Protein AF-A0A925Z9J6-F1 (afdb_monomer_lite)

Sequence (64 aa):
MKLAILIAAIEPSIGGVLVFGDRGTGKSTAVRALAALLPPMRAVVGCRYRCDPARPLGCEECEA

Structure (mmCIF, N/CA/C/O backbone):
data_AF-A0A925Z9J6-F1
#
_entry.id   AF-A0A925Z9J6-F1
#
loop_
_atom_site.group_PDB
_atom_site.id
_atom_site.type_symbol
_atom_site.label_atom_id
_atom_site.label_alt_id
_atom_site.label_comp_id
_atom_site.label_asym_id
_atom_site.label_entity_id
_atom_site.label_seq_id
_atom_site.pdbx_PDB_ins_code
_atom_site.Cartn_x
_atom_site.Cartn_y
_atom_site.Cartn_z
_atom_site.occupancy
_atom_site.B_iso_or_equiv
_atom_site.auth_seq_id
_atom_site.auth_comp_id
_atom_site.auth_asym_id
_atom_site.auth_atom_id
_atom_site.pdbx_PDB_model_num
ATOM 1 N N . MET A 1 1 ? 13.819 -2.055 -8.349 1.00 86.69 1 MET A N 1
ATOM 2 C CA . MET A 1 1 ? 12.450 -1.704 -7.898 1.00 86.69 1 MET A CA 1
ATOM 3 C C . MET A 1 1 ? 11.871 -2.727 -6.918 1.00 86.69 1 MET A C 1
ATOM 5 O O . MET A 1 1 ? 11.640 -2.345 -5.784 1.00 86.69 1 MET A O 1
ATOM 9 N N . LYS A 1 2 ? 11.677 -4.006 -7.296 1.00 92.31 2 LYS A N 1
ATOM 10 C CA . LYS A 1 2 ? 11.018 -5.025 -6.444 1.00 92.31 2 LYS A CA 1
ATOM 11 C C . LYS A 1 2 ? 11.562 -5.098 -5.008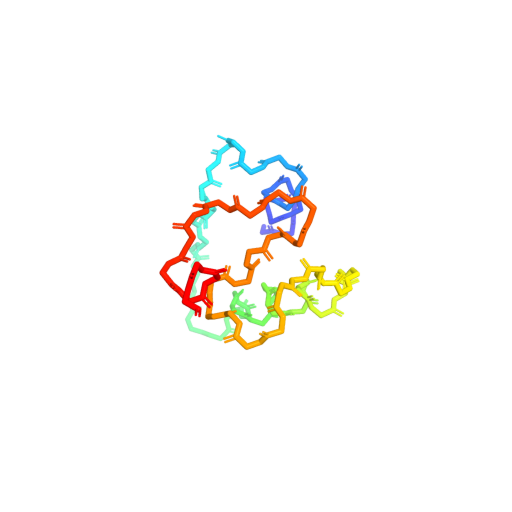 1.00 92.31 2 LYS A C 1
ATOM 13 O O . LYS A 1 2 ? 10.784 -4.975 -4.075 1.00 92.31 2 LYS A O 1
ATOM 18 N N . LEU A 1 3 ? 12.881 -5.243 -4.843 1.00 95.00 3 LEU A N 1
ATOM 19 C CA . LEU A 1 3 ? 13.509 -5.344 -3.520 1.00 95.00 3 LEU A CA 1
ATOM 20 C C . LEU A 1 3 ? 13.223 -4.121 -2.635 1.00 95.00 3 LEU A C 1
ATOM 22 O O . LEU A 1 3 ? 12.815 -4.287 -1.497 1.00 95.00 3 LEU A O 1
ATOM 26 N N . ALA A 1 4 ? 13.372 -2.907 -3.171 1.00 94.94 4 ALA A N 1
ATOM 27 C CA . ALA A 1 4 ? 13.130 -1.680 -2.412 1.00 94.94 4 ALA A CA 1
ATOM 28 C C . ALA A 1 4 ? 11.679 -1.581 -1.910 1.00 94.94 4 ALA A C 1
ATOM 30 O O . ALA A 1 4 ? 11.456 -1.225 -0.760 1.00 94.94 4 ALA A O 1
ATOM 31 N N . ILE A 1 5 ? 10.698 -1.952 -2.745 1.00 94.56 5 ILE A N 1
ATOM 32 C CA . ILE A 1 5 ? 9.284 -1.943 -2.342 1.00 94.56 5 ILE A CA 1
ATOM 33 C C . ILE A 1 5 ? 9.015 -3.024 -1.278 1.00 94.56 5 ILE A C 1
ATOM 35 O O . ILE A 1 5 ? 8.269 -2.775 -0.339 1.00 94.56 5 ILE A O 1
ATOM 39 N N . LEU A 1 6 ? 9.643 -4.202 -1.382 1.00 95.00 6 LEU A N 1
ATOM 40 C CA . LEU A 1 6 ? 9.517 -5.248 -0.358 1.00 95.00 6 LEU A CA 1
ATOM 41 C C . LEU A 1 6 ? 10.113 -4.816 0.985 1.00 95.00 6 LEU A C 1
ATOM 43 O O . LEU A 1 6 ? 9.492 -5.039 2.016 1.00 95.00 6 LEU A O 1
ATOM 47 N N . ILE A 1 7 ? 11.276 -4.165 0.972 1.00 95.69 7 ILE A N 1
ATOM 48 C CA . ILE A 1 7 ? 11.899 -3.624 2.185 1.00 95.69 7 ILE A CA 1
ATOM 49 C C . ILE A 1 7 ? 10.977 -2.587 2.834 1.00 95.69 7 ILE A C 1
ATOM 51 O O . ILE A 1 7 ? 10.690 -2.703 4.019 1.00 95.69 7 ILE A O 1
ATOM 55 N N . ALA A 1 8 ? 10.441 -1.643 2.055 1.00 93.69 8 ALA A N 1
ATOM 56 C CA . ALA A 1 8 ? 9.524 -0.624 2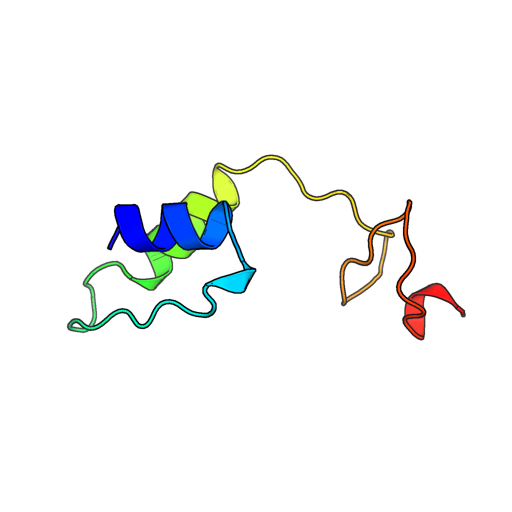.570 1.00 93.69 8 ALA A CA 1
ATOM 57 C C . ALA A 1 8 ? 8.197 -1.198 3.104 1.00 93.69 8 ALA A C 1
ATOM 59 O O . ALA A 1 8 ? 7.568 -0.588 3.963 1.00 93.69 8 ALA A O 1
ATOM 60 N N . ALA A 1 9 ? 7.763 -2.362 2.610 1.00 92.88 9 ALA A N 1
ATOM 61 C CA . ALA A 1 9 ? 6.588 -3.059 3.131 1.00 92.88 9 ALA A CA 1
ATOM 62 C C . ALA A 1 9 ? 6.861 -3.792 4.457 1.00 92.88 9 ALA A C 1
ATOM 64 O O . ALA A 1 9 ? 5.929 -3.994 5.232 1.00 92.88 9 ALA A O 1
ATOM 65 N N . ILE A 1 10 ? 8.109 -4.205 4.705 1.00 94.31 10 ILE A N 1
ATOM 66 C CA . ILE A 1 10 ? 8.515 -4.927 5.920 1.00 94.31 10 ILE A CA 1
ATOM 67 C C . ILE A 1 10 ? 8.914 -3.954 7.031 1.00 94.31 10 ILE A C 1
ATOM 69 O O . ILE A 1 10 ? 8.489 -4.131 8.168 1.00 94.31 10 ILE A O 1
ATOM 73 N N . GLU A 1 11 ? 9.713 -2.935 6.708 1.00 95.94 11 GLU A N 1
ATOM 74 C CA . GLU A 1 11 ? 10.244 -1.964 7.665 1.00 95.94 11 GLU A CA 1
ATOM 75 C C . GLU A 1 11 ? 9.916 -0.528 7.211 1.00 95.94 11 GLU A C 1
ATOM 77 O O . GLU A 1 11 ? 10.691 0.098 6.477 1.00 95.94 11 GLU A O 1
ATOM 82 N N . PRO A 1 12 ? 8.755 0.014 7.628 1.00 91.56 12 PRO A N 1
ATOM 83 C CA . PRO A 1 12 ? 8.319 1.350 7.230 1.00 91.56 12 PRO A CA 1
ATOM 84 C C . PRO A 1 12 ? 9.211 2.486 7.751 1.00 91.56 12 PRO A C 1
ATOM 86 O O . PRO A 1 12 ? 9.184 3.576 7.176 1.00 91.56 12 PRO A O 1
ATOM 89 N N . SER A 1 13 ? 10.007 2.270 8.809 1.00 95.69 13 SER A N 1
ATOM 90 C CA . SER A 1 13 ? 10.867 3.321 9.384 1.00 95.69 13 SER A CA 1
ATOM 91 C C . SER A 1 13 ? 12.023 3.742 8.472 1.00 95.69 13 SER A C 1
ATOM 93 O O . SER A 1 13 ? 12.556 4.839 8.631 1.00 95.69 13 SER A O 1
ATOM 95 N N . ILE A 1 14 ? 12.365 2.924 7.469 1.00 94.25 14 ILE A N 1
ATOM 96 C CA . ILE A 1 14 ? 13.345 3.268 6.424 1.00 94.25 14 ILE A CA 1
ATOM 97 C C . ILE A 1 14 ? 12.862 4.460 5.577 1.00 94.25 14 ILE A C 1
ATOM 99 O O . ILE A 1 14 ? 13.674 5.179 4.993 1.00 94.25 14 ILE A O 1
ATOM 103 N N . GLY A 1 15 ? 11.549 4.706 5.535 1.00 92.88 15 GLY A N 1
ATOM 104 C CA . GLY A 1 15 ? 10.940 5.820 4.820 1.00 92.88 15 GLY A CA 1
ATOM 105 C C . GLY A 1 15 ? 10.483 5.467 3.403 1.00 92.88 15 GLY A C 1
ATOM 106 O O . GLY A 1 15 ? 10.203 4.317 3.065 1.00 92.88 15 GLY A O 1
ATOM 107 N N . GLY A 1 16 ? 10.336 6.497 2.567 1.00 93.44 16 GLY A N 1
ATOM 108 C CA . GLY A 1 16 ? 9.768 6.369 1.224 1.00 93.44 16 GLY A CA 1
ATOM 109 C C . GLY A 1 16 ? 10.750 5.835 0.176 1.00 93.44 16 GLY A C 1
ATOM 110 O O . GLY A 1 16 ? 11.948 6.099 0.222 1.00 93.44 16 GLY A O 1
ATOM 111 N N . VAL A 1 17 ? 10.219 5.142 -0.837 1.00 94.75 17 VAL A N 1
ATOM 112 C CA . VAL A 1 17 ? 10.988 4.688 -2.007 1.00 94.75 17 VAL A CA 1
ATOM 113 C C . VAL A 1 17 ? 10.711 5.604 -3.196 1.00 94.75 17 VAL A C 1
ATOM 115 O O . VAL A 1 17 ? 9.589 5.653 -3.703 1.00 94.75 17 VAL A O 1
ATOM 118 N N . LEU A 1 18 ? 11.745 6.282 -3.695 1.00 95.38 18 LEU A N 1
ATOM 119 C CA . LEU A 1 18 ? 11.674 7.057 -4.933 1.00 95.38 18 LEU A CA 1
ATOM 120 C C . LEU A 1 18 ? 12.026 6.169 -6.135 1.00 95.38 18 LEU A C 1
ATOM 122 O O . LEU A 1 18 ? 13.125 5.623 -6.219 1.00 95.38 18 LEU A O 1
ATOM 126 N N . VAL A 1 19 ? 11.088 6.012 -7.073 1.00 94.19 19 VAL A N 1
ATOM 127 C CA . VAL A 1 19 ? 11.259 5.154 -8.257 1.00 94.19 19 VAL A CA 1
ATOM 128 C C . VAL A 1 19 ? 11.331 6.001 -9.526 1.00 94.19 19 VAL A C 1
ATOM 130 O O . VAL A 1 19 ? 10.328 6.568 -9.958 1.00 94.19 19 VAL A O 1
ATOM 133 N N . PHE A 1 20 ? 12.501 6.028 -10.163 1.00 94.88 20 PHE A N 1
ATOM 134 C CA . PHE A 1 20 ? 12.708 6.693 -11.451 1.00 94.88 20 PHE A CA 1
ATOM 135 C C . PHE A 1 20 ? 12.399 5.782 -12.646 1.00 94.88 20 PHE A C 1
ATOM 137 O O . PHE A 1 20 ? 12.479 4.556 -12.561 1.00 94.88 20 PHE A O 1
ATOM 144 N N . GLY A 1 21 ? 12.039 6.401 -13.771 1.00 94.75 21 GLY A N 1
ATOM 145 C CA . GLY A 1 21 ? 11.881 5.749 -15.072 1.00 94.75 21 GLY A CA 1
ATOM 146 C C . GLY A 1 21 ? 10.812 6.418 -15.934 1.00 94.75 21 GLY A C 1
ATOM 147 O O . GLY A 1 21 ? 9.969 7.156 -15.417 1.00 94.75 21 GLY A O 1
ATOM 148 N N . ASP A 1 22 ? 10.788 6.089 -17.220 1.00 97.50 22 ASP A N 1
ATOM 149 C CA . ASP A 1 22 ? 9.883 6.701 -18.198 1.00 97.50 22 ASP A CA 1
ATOM 150 C C . ASP A 1 22 ? 8.402 6.357 -17.984 1.00 97.50 22 ASP A C 1
ATOM 152 O O . ASP A 1 22 ? 8.016 5.493 -17.182 1.00 97.50 22 ASP A O 1
ATOM 156 N N . ARG A 1 23 ? 7.519 7.052 -18.704 1.00 96.38 23 ARG A N 1
ATOM 157 C CA . ARG A 1 23 ? 6.101 6.681 -18.767 1.00 96.38 23 ARG A CA 1
ATOM 158 C C . ARG A 1 23 ? 5.980 5.262 -19.340 1.00 96.38 23 ARG A C 1
ATOM 160 O O . ARG A 1 23 ? 6.660 4.915 -20.291 1.00 96.38 23 ARG A O 1
ATOM 167 N N . GLY A 1 24 ? 5.104 4.444 -18.756 1.00 96.25 24 GLY A N 1
ATOM 168 C CA . GLY A 1 24 ? 4.874 3.069 -19.218 1.00 96.25 24 GLY A CA 1
ATOM 169 C C . GLY A 1 24 ? 5.751 1.998 -18.558 1.00 96.25 24 GLY A C 1
ATOM 170 O O . GLY A 1 24 ? 5.477 0.820 -18.736 1.00 96.25 24 GLY A O 1
ATOM 171 N N . THR A 1 25 ? 6.714 2.355 -17.700 1.00 95.50 25 THR A N 1
ATOM 172 C CA . THR A 1 25 ? 7.582 1.369 -17.014 1.00 95.50 25 THR A CA 1
ATOM 173 C C . THR A 1 25 ? 6.918 0.607 -15.853 1.00 95.50 25 THR A C 1
ATOM 175 O O . THR A 1 25 ? 7.594 -0.054 -15.071 1.00 95.50 25 THR A O 1
ATOM 178 N N . GLY A 1 26 ? 5.595 0.707 -15.687 1.00 95.81 26 GLY A N 1
ATOM 179 C CA . GLY A 1 26 ? 4.849 -0.094 -14.707 1.00 95.81 26 GLY A CA 1
ATOM 180 C C . GLY A 1 26 ? 5.083 0.251 -13.228 1.00 95.81 26 GLY A C 1
ATOM 181 O O . GLY A 1 26 ? 4.696 -0.533 -12.365 1.00 95.81 26 GLY A O 1
ATOM 182 N N . LYS A 1 27 ? 5.670 1.414 -12.904 1.00 96.19 27 LYS A N 1
ATOM 183 C CA . LYS A 1 27 ? 5.952 1.842 -11.514 1.00 96.19 27 LYS A CA 1
ATOM 184 C C . LYS A 1 27 ? 4.721 1.764 -10.601 1.00 96.19 27 LYS A C 1
ATOM 186 O O . LYS A 1 27 ? 4.759 1.131 -9.553 1.00 96.19 27 LYS A O 1
ATOM 191 N N . SER A 1 28 ? 3.606 2.364 -11.024 1.00 96.00 28 SER A N 1
ATOM 192 C CA . SER A 1 28 ? 2.345 2.333 -10.271 1.00 96.00 28 SER A CA 1
ATOM 193 C C . SER A 1 28 ? 1.674 0.959 -10.310 1.00 96.00 28 SER A C 1
ATOM 195 O O . SER A 1 28 ? 1.064 0.553 -9.323 1.00 96.00 28 SER A O 1
ATOM 197 N N . THR A 1 29 ? 1.823 0.221 -11.414 1.00 96.81 29 THR A N 1
ATOM 198 C CA . THR A 1 29 ? 1.328 -1.156 -11.546 1.00 96.81 29 THR A CA 1
ATOM 199 C C . THR A 1 29 ? 1.958 -2.068 -10.501 1.00 96.81 29 THR A C 1
ATOM 201 O O . THR A 1 29 ? 1.236 -2.789 -9.824 1.00 96.81 29 THR A O 1
ATOM 204 N N . ALA A 1 30 ? 3.275 -2.000 -10.305 1.00 96.06 30 ALA A N 1
ATOM 205 C CA . ALA A 1 30 ? 3.958 -2.848 -9.334 1.00 96.06 30 ALA A CA 1
ATOM 206 C C . ALA A 1 30 ? 3.566 -2.544 -7.881 1.00 96.06 30 ALA A C 1
ATOM 208 O O . ALA A 1 30 ? 3.385 -3.475 -7.100 1.00 96.06 30 ALA A O 1
ATOM 209 N N . VAL A 1 31 ? 3.389 -1.267 -7.521 1.00 95.69 31 VAL A N 1
ATOM 210 C CA . VAL A 1 31 ? 2.938 -0.882 -6.171 1.00 95.69 31 VAL A CA 1
ATOM 211 C C . VAL A 1 31 ? 1.515 -1.384 -5.906 1.00 95.69 31 VAL A C 1
ATOM 213 O O . VAL A 1 31 ? 1.256 -1.972 -4.858 1.00 95.69 31 VAL A O 1
ATOM 216 N N . ARG A 1 32 ? 0.596 -1.223 -6.870 1.00 95.88 32 ARG A N 1
ATOM 217 C CA . ARG A 1 32 ? -0.784 -1.729 -6.745 1.00 95.88 32 ARG A CA 1
ATOM 218 C C . ARG A 1 32 ? -0.842 -3.255 -6.713 1.00 95.88 32 ARG A C 1
ATOM 220 O O . ARG A 1 32 ? -1.598 -3.806 -5.923 1.00 95.88 32 ARG A O 1
ATOM 227 N N . ALA A 1 33 ? -0.033 -3.924 -7.535 1.00 96.31 33 ALA A N 1
ATOM 228 C CA . ALA A 1 33 ? 0.065 -5.379 -7.538 1.00 96.31 33 ALA A CA 1
ATOM 229 C C . ALA A 1 33 ? 0.556 -5.906 -6.185 1.00 96.31 33 ALA A C 1
ATOM 231 O O . ALA A 1 33 ? -0.013 -6.862 -5.675 1.00 96.31 33 ALA A O 1
ATOM 232 N N . LEU A 1 34 ? 1.552 -5.258 -5.567 1.00 95.38 34 LEU A N 1
ATOM 233 C CA . LEU A 1 34 ? 1.979 -5.635 -4.220 1.00 95.38 34 LEU A CA 1
ATOM 234 C C . LEU A 1 34 ? 0.846 -5.462 -3.201 1.00 95.38 34 LEU A C 1
ATOM 236 O O . LEU A 1 34 ? 0.589 -6.387 -2.441 1.00 95.38 34 LEU A O 1
ATOM 240 N N . ALA A 1 35 ? 0.145 -4.325 -3.209 1.00 94.06 35 ALA A N 1
ATOM 241 C CA . ALA A 1 35 ? -0.973 -4.090 -2.292 1.00 94.06 35 ALA A CA 1
ATOM 242 C C . ALA A 1 35 ? -2.088 -5.144 -2.432 1.00 94.06 35 ALA A C 1
ATOM 244 O O . ALA A 1 35 ? -2.670 -5.543 -1.431 1.00 94.06 35 ALA A O 1
ATOM 245 N N . ALA A 1 36 ? -2.349 -5.625 -3.652 1.00 95.75 36 ALA A N 1
ATOM 246 C CA . ALA A 1 36 ? -3.329 -6.679 -3.913 1.00 95.75 36 ALA A CA 1
ATOM 247 C C . ALA A 1 36 ? -2.878 -8.081 -3.457 1.00 95.75 36 ALA A C 1
ATOM 249 O O . ALA A 1 36 ? -3.720 -8.955 -3.272 1.00 95.75 36 ALA A O 1
ATOM 250 N N . LEU A 1 37 ? -1.569 -8.311 -3.300 1.00 95.44 37 LEU A N 1
ATOM 251 C CA . LEU A 1 37 ? -1.012 -9.586 -2.834 1.00 95.44 37 LEU A CA 1
ATOM 252 C C . LEU A 1 37 ? -0.905 -9.676 -1.307 1.00 95.44 37 LEU A C 1
ATOM 254 O O . LEU A 1 37 ? -0.769 -10.776 -0.773 1.00 95.44 37 LEU A O 1
ATOM 258 N N . LEU A 1 38 ? -0.910 -8.541 -0.605 1.00 93.81 38 LEU A N 1
ATOM 259 C CA . LEU A 1 38 ? -0.820 -8.518 0.851 1.00 93.81 38 LEU A CA 1
ATOM 260 C C . LEU A 1 38 ? -2.156 -8.920 1.498 1.00 93.81 38 LEU A C 1
ATOM 262 O O . LEU A 1 38 ? -3.219 -8.711 0.908 1.00 93.81 38 LEU A O 1
ATOM 266 N N . PRO A 1 39 ? -2.125 -9.468 2.728 1.00 93.62 39 PRO A N 1
AT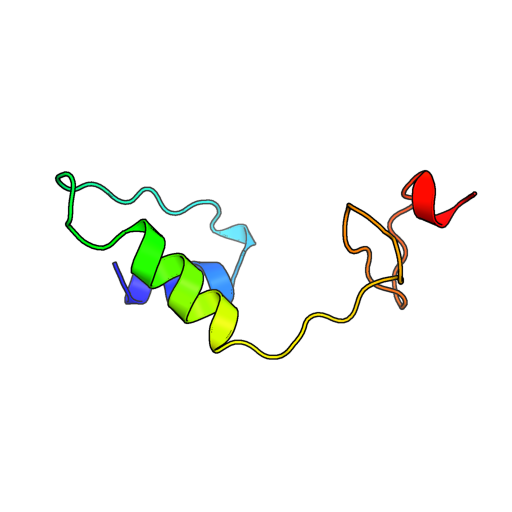OM 267 C CA . PRO A 1 39 ? -3.338 -9.728 3.488 1.00 93.62 39 PRO A CA 1
ATOM 268 C C . PRO A 1 39 ? -4.193 -8.463 3.651 1.00 93.62 39 PRO A C 1
ATOM 270 O O . PRO A 1 39 ? -3.651 -7.354 3.732 1.00 93.62 39 PRO A O 1
ATOM 273 N N . PRO A 1 40 ? -5.525 -8.607 3.753 1.00 91.00 40 PRO A N 1
ATOM 274 C CA . PRO A 1 40 ? -6.399 -7.473 4.006 1.00 91.00 40 PRO A CA 1
ATOM 275 C C . PRO A 1 40 ? -6.033 -6.792 5.330 1.00 91.00 40 PRO A C 1
ATOM 277 O O . PRO A 1 40 ? -5.762 -7.439 6.343 1.00 91.00 40 PRO A O 1
ATOM 280 N N . MET A 1 41 ? -6.043 -5.461 5.319 1.00 88.50 41 MET A N 1
ATOM 281 C CA . MET A 1 41 ? -5.776 -4.649 6.502 1.00 88.50 41 MET A CA 1
ATOM 282 C C . MET A 1 41 ? -6.986 -4.678 7.443 1.00 88.50 41 MET A C 1
ATOM 284 O O . MET A 1 41 ? -8.121 -4.492 7.006 1.00 88.50 41 MET A O 1
ATOM 288 N N . ARG A 1 42 ? -6.746 -4.869 8.744 1.00 91.12 42 ARG A N 1
ATOM 289 C CA . ARG A 1 42 ? -7.771 -4.658 9.776 1.00 91.12 42 ARG A CA 1
ATOM 290 C C . ARG A 1 42 ? -7.902 -3.159 10.027 1.00 91.12 42 ARG A C 1
ATOM 292 O O . ARG A 1 42 ? -6.906 -2.511 10.323 1.00 91.12 42 ARG A O 1
ATOM 299 N N . ALA A 1 43 ? -9.110 -2.630 9.901 1.00 92.31 43 ALA A N 1
ATOM 300 C CA . ALA A 1 43 ? -9.390 -1.209 10.047 1.00 92.31 43 ALA A CA 1
ATOM 301 C C . ALA A 1 43 ? -10.794 -0.996 10.624 1.00 92.31 43 ALA A C 1
ATOM 303 O O . ALA A 1 43 ? -11.677 -1.832 10.419 1.00 92.31 43 ALA A O 1
ATOM 304 N N . VAL A 1 44 ? -11.004 0.123 11.319 1.00 91.56 44 VAL A N 1
ATOM 305 C CA . VAL A 1 44 ? -12.343 0.558 11.743 1.00 91.56 44 VAL A CA 1
ATOM 306 C C . VAL A 1 44 ? -13.211 0.811 10.505 1.00 91.56 44 VAL A C 1
ATOM 308 O O . VAL A 1 44 ? -12.787 1.478 9.557 1.00 91.56 44 VAL A O 1
ATOM 311 N N . VAL A 1 45 ? -14.426 0.257 10.499 1.00 90.06 45 VAL A N 1
ATOM 312 C CA . VAL A 1 45 ? -15.366 0.379 9.376 1.00 90.06 45 VAL A CA 1
ATOM 313 C C . VAL A 1 45 ? -15.762 1.844 9.198 1.00 90.06 45 VAL A C 1
ATOM 315 O O . VAL A 1 45 ? -16.163 2.495 10.152 1.00 90.06 45 VAL A O 1
ATOM 318 N N . GLY A 1 46 ? -15.647 2.360 7.973 1.00 88.12 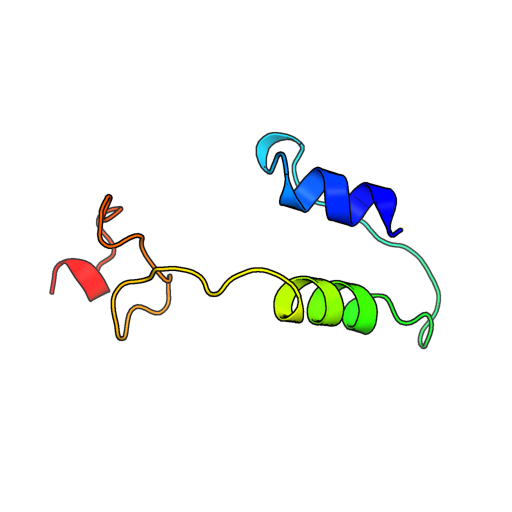46 GLY A N 1
ATOM 319 C CA . GLY A 1 46 ? -15.997 3.748 7.651 1.00 88.12 46 GLY A CA 1
ATOM 320 C C . GLY A 1 46 ? -14.897 4.778 7.927 1.00 88.12 46 GLY A C 1
ATOM 321 O O . GLY A 1 46 ? -15.017 5.899 7.449 1.00 88.12 46 GLY A O 1
ATOM 322 N N . CYS A 1 47 ? -13.800 4.399 8.593 1.00 91.31 47 CYS A N 1
ATOM 323 C CA . CYS A 1 47 ? -12.686 5.305 8.866 1.00 91.31 47 CYS A CA 1
ATOM 324 C C . CYS A 1 47 ? -11.813 5.529 7.616 1.00 91.31 47 CYS A C 1
ATOM 326 O O . CYS A 1 47 ? -11.131 4.616 7.132 1.00 91.31 47 CYS A O 1
ATOM 328 N N . ARG A 1 48 ? -11.751 6.770 7.130 1.00 90.62 48 ARG A N 1
ATOM 329 C CA . ARG A 1 48 ? -10.909 7.238 6.017 1.00 90.62 48 ARG A CA 1
ATOM 330 C C . ARG A 1 48 ? -9.427 6.965 6.248 1.00 90.62 48 ARG A C 1
ATOM 332 O O . ARG A 1 48 ? -8.702 6.652 5.302 1.00 90.62 48 ARG A O 1
ATOM 339 N N . TYR A 1 49 ? -8.984 7.065 7.498 1.00 90.44 49 TYR A N 1
ATOM 340 C CA . TYR A 1 49 ? -7.594 6.830 7.889 1.00 90.44 49 TYR A CA 1
ATOM 341 C C . TYR A 1 49 ? -7.271 5.354 8.129 1.00 90.44 49 TYR A C 1
ATOM 343 O O . TYR A 1 49 ? -6.103 5.016 8.313 1.00 90.44 49 TYR A O 1
ATOM 351 N N . ARG A 1 50 ? -8.279 4.468 8.080 1.00 89.06 50 ARG A N 1
ATOM 352 C CA . ARG A 1 50 ? -8.146 3.030 8.349 1.00 89.06 50 ARG A CA 1
ATOM 353 C C . ARG A 1 50 ? -7.437 2.742 9.678 1.00 89.06 50 ARG A C 1
ATOM 355 O O . ARG A 1 50 ? -6.521 1.924 9.726 1.00 89.06 50 ARG A O 1
ATOM 362 N N . CYS A 1 51 ? -7.840 3.428 10.747 1.00 91.69 51 CYS A N 1
ATOM 363 C CA . CYS A 1 51 ? -7.260 3.220 12.074 1.00 91.69 51 CYS A CA 1
ATOM 364 C C . CYS A 1 51 ? -7.393 1.761 12.532 1.00 91.69 51 CYS A C 1
ATOM 366 O O . CYS A 1 51 ? -8.395 1.106 12.239 1.00 91.69 51 CYS A O 1
ATOM 368 N N . ASP A 1 52 ? -6.388 1.267 13.262 1.00 90.88 52 ASP A N 1
ATOM 369 C CA . ASP A 1 52 ? -6.396 -0.085 13.825 1.00 90.88 52 ASP A CA 1
ATOM 370 C C . ASP A 1 52 ? -7.472 -0.184 14.924 1.00 90.88 52 ASP A C 1
ATOM 372 O O . ASP A 1 52 ? -7.396 0.562 15.904 1.00 90.88 52 ASP A O 1
ATOM 376 N N . PRO A 1 53 ? -8.450 -1.104 14.821 1.00 88.56 53 PRO A N 1
ATOM 377 C CA . PRO A 1 53 ? -9.466 -1.303 15.854 1.00 88.56 53 PRO A CA 1
ATOM 378 C C . PRO A 1 53 ? -8.894 -1.668 17.230 1.00 88.56 53 PRO A C 1
ATOM 380 O O . PRO A 1 53 ? -9.526 -1.396 18.245 1.00 88.56 53 PRO A O 1
ATOM 383 N N . ALA A 1 54 ? -7.714 -2.295 17.279 1.00 88.88 54 ALA A N 1
ATOM 384 C CA . ALA A 1 54 ? -7.052 -2.666 18.530 1.00 88.88 54 ALA A CA 1
ATOM 385 C C . ALA A 1 54 ? -6.203 -1.526 19.120 1.00 88.88 54 ALA A C 1
ATOM 387 O O . ALA A 1 54 ? -5.804 -1.595 20.283 1.00 88.88 54 ALA A O 1
ATOM 388 N N . ARG A 1 55 ? -5.907 -0.489 18.328 1.00 83.38 55 ARG A N 1
ATOM 389 C CA . ARG A 1 55 ? -5.139 0.685 18.753 1.00 83.38 55 ARG A CA 1
ATOM 390 C C . ARG A 1 55 ? -5.660 1.938 18.039 1.00 83.38 55 ARG A C 1
ATOM 392 O O . ARG A 1 55 ? -4.988 2.449 17.138 1.00 83.38 55 ARG A O 1
ATOM 399 N N . PRO A 1 56 ? -6.850 2.435 18.416 1.00 72.06 56 PRO A N 1
ATOM 400 C CA . PRO A 1 56 ? -7.399 3.642 17.818 1.00 72.06 56 PRO A CA 1
ATOM 401 C C . PRO A 1 56 ? -6.459 4.818 18.107 1.00 72.06 56 PRO A C 1
ATOM 403 O O . PRO A 1 56 ? -6.133 5.107 19.254 1.00 72.06 56 PRO A O 1
ATOM 406 N N . LEU A 1 57 ? -5.981 5.474 17.050 1.00 71.19 57 LEU A N 1
ATOM 407 C CA . LEU A 1 57 ? -5.024 6.587 17.126 1.00 71.19 57 LEU A CA 1
ATOM 408 C C . LEU A 1 57 ? -5.718 7.951 17.312 1.00 71.19 57 LEU A C 1
ATOM 410 O O . LEU A 1 57 ? -5.176 8.966 16.896 1.00 71.19 57 LEU A O 1
ATOM 414 N N . GLY A 1 58 ? -6.908 7.969 17.920 1.00 75.06 58 GLY A N 1
ATOM 415 C CA . GLY A 1 58 ? -7.662 9.197 18.197 1.00 75.06 58 GLY A CA 1
ATOM 416 C C . GLY A 1 58 ? -8.059 9.979 16.943 1.00 75.06 58 GLY A C 1
ATOM 417 O O . GLY A 1 58 ? -7.860 11.185 16.850 1.00 75.06 58 GLY A O 1
ATOM 418 N N . CYS A 1 59 ? -8.527 9.273 15.909 1.00 88.44 59 CYS A N 1
ATOM 419 C CA . CYS A 1 59 ? -9.014 9.922 14.696 1.00 88.44 59 CYS A CA 1
ATOM 420 C C . CYS A 1 59 ? -10.413 10.504 14.940 1.00 88.44 59 CYS A C 1
ATOM 422 O O . CYS A 1 59 ? -11.233 9.828 15.550 1.00 88.44 59 CYS A O 1
ATOM 424 N N . GLU A 1 60 ? -10.720 11.696 14.417 1.00 86.81 60 GLU A N 1
ATOM 425 C CA . GLU A 1 60 ? -12.028 12.352 14.629 1.00 86.81 60 GLU A CA 1
ATOM 426 C C . GLU A 1 60 ? -13.214 11.452 14.224 1.00 86.81 60 GLU A C 1
ATOM 428 O O . GLU A 1 60 ? -14.213 11.384 14.926 1.00 86.81 60 GLU A O 1
ATOM 433 N N . GLU A 1 61 ? -13.083 10.690 13.131 1.00 86.06 61 GLU A N 1
ATOM 434 C CA . GLU A 1 61 ? -14.109 9.736 12.666 1.00 86.06 61 GLU A CA 1
ATOM 435 C C . GLU A 1 61 ? -14.253 8.490 13.561 1.00 86.06 61 GLU A C 1
ATOM 437 O O . GLU A 1 61 ? -15.219 7.748 13.436 1.00 86.06 61 GLU A O 1
ATOM 442 N N . CYS A 1 62 ? -13.260 8.216 14.403 1.00 87.38 62 CYS A N 1
ATOM 443 C CA . CYS A 1 62 ? -13.218 7.078 15.317 1.00 87.38 62 CYS A CA 1
ATOM 444 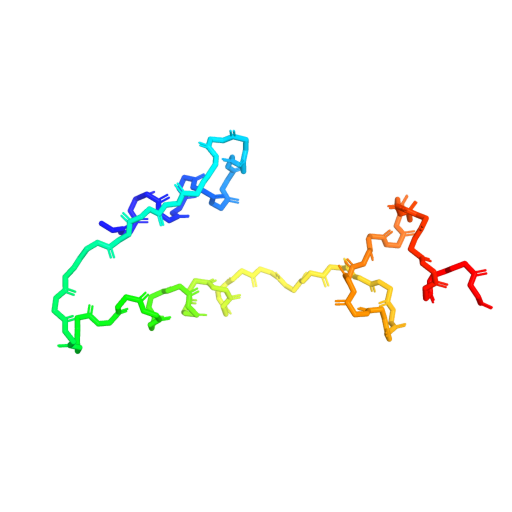C C . CYS A 1 62 ? -13.711 7.456 16.723 1.00 87.38 62 CYS A C 1
ATOM 446 O O . CYS A 1 62 ? -14.030 6.569 17.512 1.00 87.38 62 CYS A O 1
ATOM 448 N N . GLU A 1 63 ? -13.666 8.749 17.052 1.00 81.75 63 GLU A N 1
ATOM 449 C CA . GLU A 1 63 ? -14.058 9.313 18.347 1.00 81.75 63 GLU A CA 1
ATOM 450 C C . GLU A 1 63 ? -15.500 9.843 18.355 1.00 81.75 63 GLU A C 1
ATOM 452 O O . GLU A 1 63 ? -16.089 9.952 19.431 1.00 81.75 63 GLU A O 1
ATOM 457 N N . ALA A 1 64 ? -16.048 10.173 17.179 1.00 71.81 64 ALA A N 1
ATOM 458 C CA . ALA A 1 64 ? -17.447 10.557 16.973 1.00 71.81 64 ALA A CA 1
ATOM 459 C C . ALA A 1 64 ? -18.396 9.347 16.993 1.00 71.81 64 ALA A C 1
ATO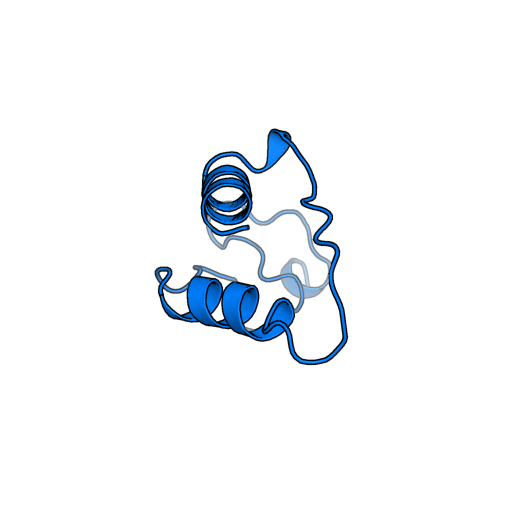M 461 O O . ALA A 1 64 ? -19.516 9.503 17.533 1.00 71.81 64 ALA A O 1
#

Foldseek 3Di:
DVVVLVCCVVDVVVDDDDDDDDPPPCPVVVNVVVVVPDDDQAADPPDPVRAHPVDGPPDPVVVD

pLDDT: mean 91.46, std 5.96, range [71.19, 97.5]

Radius of gyration: 15.18 Å; chains: 1; bounding box: 31×22×38 Å

Secondary structure (DSSP, 8-state):
-HHHHHHHHH-GGG-PPP----TTS-HHHHHHHHHHHSPPPP--TT-TT--BTTB----HHHH-